Protein AF-A0A9X6S4Z1-F1 (afdb_monomer)

Foldseek 3Di:
DKDADFFQKKWWQFPVRDIDIAGQWGMWDWDQDPVRFTKIKTWHADPNDTDIDIDGPPPRGTPDMDTHTHPPD

Radius of gyration: 12.31 Å; Cα contacts (8 Å, |Δi|>4): 157; chains: 1; bounding box: 29×32×26 Å

Solvent-accessible surface area (backbone atoms only — not comparable to full-atom values): 4153 Å² tot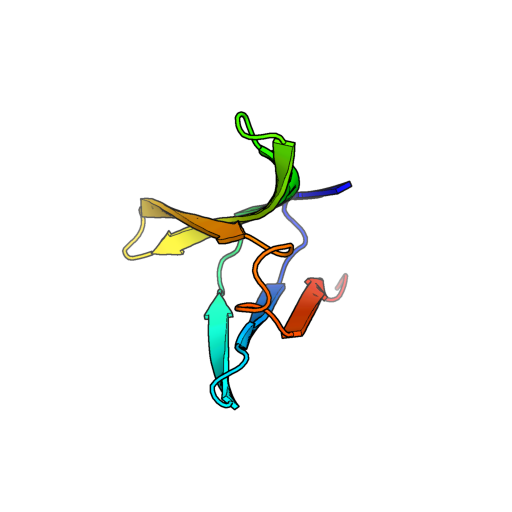al; per-residue (Å²): 89,79,49,65,76,50,45,44,32,39,41,40,34,32,62,87,74,50,74,50,77,43,51,59,29,49,33,39,33,45,47,68,44,100,86,72,42,44,29,42,39,39,33,24,53,52,96,93,37,85,42,78,51,74,45,58,54,73,74,63,50,39,73,48,70,49,81,40,59,52,76,85,127

pLDDT: mean 91.09, std 7.33, range [54.59, 97.56]

Organism: NCBI:txid1624

Sequence (73 aa):
MLHEGNVEKVIVYLNNGNTVTFTGVSSVSEHTNERGALALEINYLKDDEISKTTFILTNNNVVYYTIIYKKNA

Secondary structure (DSSP, 8-state):
-EEES-EEEEEEEETTS-EEEEESEEEEEEEE-TTS-EEEEEEEEETTEEEEEEEESSSSSEEEEEEEEPP--

Structure (mmCIF, N/CA/C/O backbone):
data_AF-A0A9X6S4Z1-F1
#
_entry.id   AF-A0A9X6S4Z1-F1
#
loop_
_atom_site.group_PDB
_atom_site.id
_atom_site.type_symbol
_atom_site.label_atom_id
_atom_site.label_alt_id
_atom_site.label_comp_id
_atom_site.label_asym_id
_atom_site.label_entity_id
_atom_site.label_seq_id
_atom_site.pdbx_PDB_ins_code
_atom_site.Cartn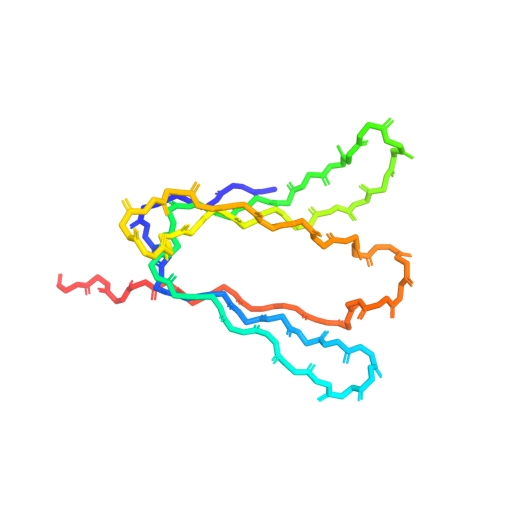_x
_atom_site.Cartn_y
_atom_site.Cartn_z
_atom_site.occupancy
_atom_site.B_iso_or_equiv
_atom_site.auth_seq_id
_atom_site.auth_comp_id
_atom_site.auth_asym_id
_atom_site.auth_atom_id
_atom_site.pdbx_PDB_model_num
ATOM 1 N N . MET A 1 1 ? -0.853 3.065 -12.151 1.00 74.94 1 MET A N 1
ATOM 2 C CA . MET A 1 1 ? -1.880 4.097 -11.868 1.00 74.94 1 MET A CA 1
ATOM 3 C C . MET A 1 1 ? -1.371 4.976 -10.732 1.00 74.94 1 MET A C 1
ATOM 5 O O . MET A 1 1 ? -0.744 4.423 -9.841 1.00 74.94 1 MET A O 1
ATOM 9 N N . LEU A 1 2 ? -1.552 6.300 -10.775 1.00 82.06 2 LEU A N 1
ATOM 10 C CA . LEU A 1 2 ? -1.034 7.245 -9.769 1.00 82.06 2 LEU A CA 1
ATOM 11 C C . LEU A 1 2 ? -2.197 7.915 -9.020 1.00 82.06 2 LEU A C 1
ATOM 13 O O . LEU A 1 2 ? -3.167 8.331 -9.650 1.00 82.06 2 LEU A O 1
ATOM 17 N N . HIS A 1 3 ? -2.080 8.039 -7.697 1.00 82.38 3 HIS A N 1
ATOM 18 C CA . HIS A 1 3 ? -3.050 8.703 -6.827 1.00 82.38 3 HIS A CA 1
ATOM 19 C C . HIS A 1 3 ? -2.319 9.671 -5.887 1.00 82.38 3 HIS A C 1
ATOM 21 O O . HIS A 1 3 ? -1.551 9.231 -5.033 1.00 82.38 3 HIS A O 1
ATOM 27 N N . GLU A 1 4 ? -2.556 10.977 -6.024 1.00 79.94 4 GLU A N 1
ATOM 28 C CA . GLU A 1 4 ? -1.845 12.027 -5.274 1.00 79.94 4 GLU A CA 1
ATOM 29 C C . GLU A 1 4 ? -2.802 12.908 -4.469 1.00 79.94 4 GLU A C 1
ATOM 31 O O . GLU A 1 4 ? -3.925 13.174 -4.903 1.00 79.94 4 GLU A O 1
ATOM 36 N N . GLY A 1 5 ? -2.360 13.366 -3.292 1.00 73.12 5 GLY A N 1
ATOM 37 C CA . GLY A 1 5 ? -2.991 14.427 -2.487 1.00 73.12 5 GLY A CA 1
ATOM 38 C C . GLY A 1 5 ? -4.337 14.093 -1.820 1.00 73.12 5 GLY A C 1
ATOM 39 O O . GLY A 1 5 ? -4.637 14.613 -0.738 1.00 73.12 5 GLY A O 1
ATOM 40 N N . ASN A 1 6 ? -5.126 13.188 -2.405 1.00 85.50 6 ASN A N 1
ATOM 41 C CA . ASN A 1 6 ? -6.462 12.811 -1.939 1.00 85.50 6 ASN A CA 1
ATOM 42 C C . ASN A 1 6 ? -6.526 11.432 -1.257 1.00 85.50 6 ASN A C 1
ATOM 44 O O . ASN A 1 6 ? -7.602 10.873 -1.061 1.00 85.50 6 ASN A O 1
ATOM 48 N N . VAL A 1 7 ? -5.378 10.855 -0.905 1.00 92.69 7 VAL A N 1
ATOM 49 C CA . VAL A 1 7 ? -5.310 9.558 -0.223 1.00 92.69 7 VAL A CA 1
ATO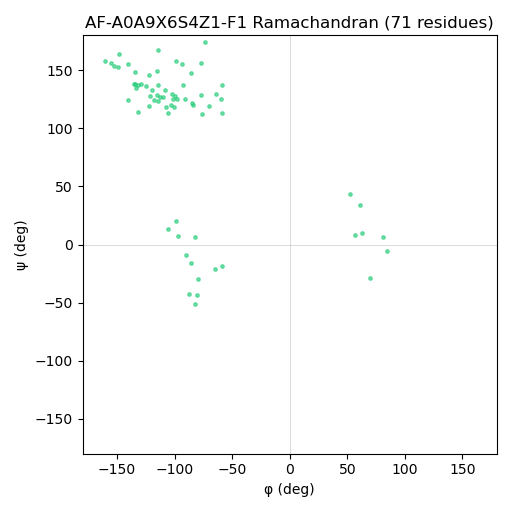M 50 C C . VAL A 1 7 ? -5.325 9.786 1.287 1.00 92.69 7 VAL A C 1
ATOM 52 O O . VAL A 1 7 ? -4.530 10.556 1.820 1.00 92.69 7 VAL A O 1
ATOM 55 N N . GLU A 1 8 ? -6.261 9.150 1.984 1.00 93.38 8 GLU A N 1
ATOM 56 C CA . GLU A 1 8 ? -6.349 9.171 3.447 1.00 93.38 8 GLU A CA 1
ATOM 57 C C . GLU A 1 8 ? -5.388 8.142 4.047 1.00 93.38 8 GLU A C 1
ATOM 59 O O . GLU A 1 8 ? -4.566 8.464 4.909 1.00 93.38 8 GLU A O 1
ATOM 64 N N . LYS A 1 9 ? -5.477 6.900 3.560 1.00 95.19 9 LYS A N 1
ATOM 65 C CA . LYS A 1 9 ? -4.612 5.799 3.976 1.00 95.19 9 LYS A CA 1
ATOM 66 C C . LYS A 1 9 ? -4.507 4.715 2.912 1.00 95.19 9 LYS A C 1
ATOM 68 O O . LYS A 1 9 ? -5.412 4.534 2.097 1.00 95.19 9 LYS A O 1
ATOM 73 N N . VAL A 1 10 ? -3.419 3.958 2.971 1.00 96.88 10 VAL A N 1
ATOM 74 C CA . VAL A 1 10 ? -3.209 2.742 2.176 1.00 96.88 10 VAL A CA 1
ATOM 75 C C . VAL A 1 10 ? -3.035 1.568 3.125 1.00 96.88 10 VAL A C 1
ATOM 77 O O . VAL A 1 10 ? -2.291 1.660 4.101 1.00 96.88 10 VAL A O 1
ATOM 80 N N . ILE A 1 11 ? -3.729 0.468 2.849 1.00 97.56 11 ILE A N 1
ATOM 81 C CA . ILE A 1 11 ? -3.655 -0.765 3.635 1.00 97.56 11 ILE A CA 1
ATOM 82 C C . ILE A 1 11 ? -3.118 -1.870 2.729 1.00 97.56 11 ILE A C 1
ATOM 84 O O . ILE A 1 11 ? -3.693 -2.119 1.672 1.00 97.56 11 ILE A O 1
ATOM 88 N N . VAL A 1 12 ? -2.034 -2.527 3.138 1.00 97.44 12 VAL A N 1
ATOM 89 C CA . VAL A 1 12 ? -1.391 -3.629 2.409 1.00 97.44 12 VAL A CA 1
ATOM 90 C C . VAL A 1 12 ? -1.530 -4.913 3.220 1.00 97.44 12 VAL A C 1
ATOM 92 O O . VAL A 1 12 ? -1.104 -4.969 4.374 1.00 97.44 12 VAL A O 1
ATOM 95 N N . TYR A 1 13 ? -2.109 -5.944 2.611 1.00 96.44 13 TYR A N 1
ATOM 96 C CA . TYR A 1 13 ? -2.337 -7.257 3.209 1.00 96.44 13 TYR A CA 1
ATOM 97 C C . TYR A 1 13 ? -1.268 -8.230 2.718 1.00 96.44 13 TYR A C 1
ATOM 99 O O . TYR A 1 13 ? -1.145 -8.487 1.516 1.00 96.44 13 TYR A O 1
ATOM 107 N N . LEU A 1 14 ? -0.484 -8.758 3.652 1.00 95.44 14 LEU A N 1
ATOM 108 C CA . LEU A 1 14 ? 0.635 -9.647 3.371 1.00 95.44 14 LEU A CA 1
ATOM 109 C C . LEU A 1 14 ? 0.210 -11.116 3.450 1.00 95.44 14 LEU A C 1
ATOM 111 O O . LEU A 1 14 ? -0.731 -11.485 4.153 1.00 95.44 14 LEU A O 1
ATOM 115 N N . ASN A 1 15 ? 0.938 -11.978 2.746 1.00 94.00 15 ASN A N 1
ATOM 116 C CA . ASN A 1 15 ? 0.652 -13.415 2.670 1.00 94.00 15 ASN A CA 1
ATOM 117 C C . ASN A 1 15 ? 0.801 -14.170 3.998 1.00 94.00 15 ASN A C 1
ATOM 119 O O . ASN A 1 15 ? 0.209 -15.231 4.170 1.00 94.00 15 ASN A O 1
ATOM 123 N N . ASN A 1 16 ? 1.549 -13.616 4.949 1.00 93.88 16 ASN A N 1
ATOM 124 C CA . ASN A 1 16 ? 1.701 -14.153 6.299 1.00 93.88 16 ASN A CA 1
ATOM 125 C C . ASN A 1 16 ? 0.548 -13.760 7.242 1.00 93.88 16 ASN A C 1
ATOM 127 O O . ASN A 1 16 ? 0.630 -14.025 8.438 1.00 93.88 16 ASN A O 1
ATOM 131 N N . GLY A 1 17 ? -0.501 -13.110 6.728 1.00 92.69 17 GLY A N 1
ATOM 132 C CA . GLY A 1 17 ? -1.652 -12.646 7.504 1.00 92.69 17 GLY A CA 1
ATOM 133 C C . GLY A 1 17 ? -1.456 -11.282 8.171 1.00 92.69 17 GLY A C 1
ATOM 134 O O . GLY A 1 17 ? -2.410 -10.740 8.728 1.00 92.69 17 GLY A O 1
ATOM 135 N N . ASN A 1 18 ? -0.259 -10.688 8.093 1.00 95.75 18 ASN A N 1
ATOM 136 C CA . ASN A 1 18 ? -0.020 -9.350 8.627 1.00 95.75 18 ASN A CA 1
ATOM 137 C C . ASN A 1 18 ? -0.585 -8.267 7.707 1.00 95.75 18 ASN A C 1
ATOM 139 O O . ASN A 1 18 ? -0.718 -8.435 6.495 1.00 95.75 18 ASN A O 1
ATOM 143 N N . THR A 1 19 ? -0.871 -7.112 8.300 1.00 96.19 19 THR A N 1
ATOM 144 C CA . THR A 1 19 ? -1.343 -5.928 7.582 1.00 96.19 19 THR A CA 1
ATOM 145 C C . THR A 1 19 ? -0.435 -4.746 7.889 1.00 96.19 19 THR A C 1
ATOM 147 O O . THR A 1 19 ? -0.080 -4.522 9.046 1.00 96.19 19 THR A O 1
ATOM 150 N N . VAL A 1 20 ? -0.080 -3.973 6.865 1.00 96.25 20 VAL A N 1
ATOM 151 C CA . VAL A 1 20 ? 0.665 -2.716 7.004 1.00 96.25 20 VAL A CA 1
ATOM 152 C C . VAL A 1 20 ? -0.252 -1.568 6.608 1.00 96.25 20 VAL A C 1
ATOM 154 O O . VAL A 1 20 ? -0.850 -1.595 5.536 1.00 96.25 20 VAL A O 1
ATOM 157 N N . THR A 1 21 ? -0.384 -0.568 7.478 1.00 96.88 21 THR A N 1
ATOM 158 C CA . THR A 1 21 ? -1.215 0.616 7.222 1.00 96.88 21 THR A CA 1
ATOM 159 C C . THR A 1 21 ? -0.340 1.856 7.144 1.00 96.88 21 THR A C 1
ATOM 161 O O . THR A 1 21 ? 0.441 2.121 8.053 1.00 96.88 21 THR A O 1
ATOM 164 N N . PHE A 1 22 ? -0.509 2.624 6.073 1.00 96.31 22 PHE A N 1
ATOM 165 C CA . PHE A 1 22 ? 0.144 3.908 5.846 1.00 96.31 22 PHE A CA 1
ATOM 166 C C . PHE A 1 22 ? -0.894 5.022 5.942 1.00 96.31 22 PHE A C 1
ATOM 168 O O . PHE A 1 22 ? -1.912 4.976 5.254 1.00 96.31 22 PHE A O 1
ATOM 175 N N . THR A 1 23 ? -0.628 6.024 6.772 1.00 94.12 23 THR A N 1
ATOM 176 C CA . THR A 1 23 ? -1.404 7.270 6.894 1.00 94.12 23 THR A CA 1
ATOM 177 C C . THR A 1 23 ? -0.553 8.451 6.443 1.00 94.12 23 THR A C 1
ATOM 179 O O . THR A 1 23 ? 0.655 8.304 6.278 1.00 94.12 23 THR A O 1
ATOM 182 N N . GLY A 1 24 ? -1.159 9.626 6.237 1.00 92.94 24 GLY A N 1
ATOM 183 C CA . GLY A 1 24 ? -0.404 10.794 5.760 1.00 92.94 24 GLY A CA 1
ATOM 184 C C . GLY A 1 24 ? 0.224 10.547 4.385 1.00 92.94 24 GLY A C 1
ATOM 185 O O . GLY A 1 24 ? 1.336 10.994 4.115 1.00 92.94 24 GLY A O 1
ATOM 186 N N . VAL A 1 25 ? -0.464 9.769 3.545 1.00 94.62 25 VAL A N 1
ATOM 187 C CA . VAL A 1 25 ? 0.017 9.359 2.225 1.00 94.62 25 VAL A CA 1
ATOM 188 C C . VAL A 1 25 ? 0.012 10.572 1.301 1.00 94.62 25 VAL A C 1
ATOM 190 O O . VAL A 1 25 ? -1.035 11.176 1.065 1.00 94.62 25 VAL A O 1
ATOM 193 N N . SER A 1 26 ? 1.184 10.936 0.786 1.00 93.00 26 SER A N 1
ATOM 194 C CA . SER A 1 26 ? 1.332 12.018 -0.189 1.00 93.00 26 SER A CA 1
ATOM 195 C C . SER A 1 26 ? 0.984 11.529 -1.592 1.00 93.00 26 SER A C 1
ATOM 197 O O . SER A 1 26 ? 0.234 12.190 -2.315 1.00 93.00 26 SER A O 1
ATOM 199 N N . SER A 1 27 ? 1.460 10.335 -1.947 1.00 94.56 27 SER A N 1
ATOM 200 C CA . SER A 1 27 ? 1.115 9.661 -3.192 1.00 94.56 27 SER A CA 1
ATOM 201 C C . SER A 1 27 ? 1.223 8.144 -3.081 1.00 94.56 27 SER A C 1
ATOM 203 O O . SER A 1 27 ? 1.989 7.602 -2.283 1.00 94.56 27 SER A 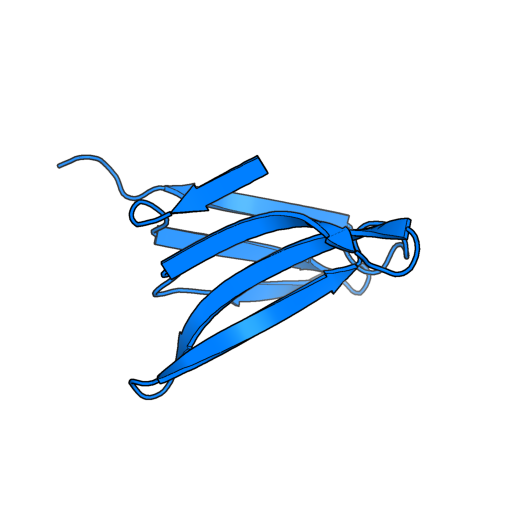O 1
ATOM 205 N N . VAL A 1 28 ? 0.455 7.446 -3.911 1.00 95.50 28 VAL A N 1
ATOM 206 C CA . VAL A 1 28 ? 0.604 6.010 -4.145 1.00 95.50 28 VAL A CA 1
ATOM 207 C C . VAL A 1 28 ? 0.571 5.744 -5.641 1.00 95.50 28 VAL A C 1
ATOM 209 O O . VAL A 1 28 ? -0.264 6.298 -6.361 1.00 95.50 28 VAL A O 1
ATOM 212 N N . SER A 1 29 ? 1.493 4.915 -6.120 1.00 94.88 29 SER A N 1
ATOM 213 C CA . SER A 1 29 ? 1.570 4.554 -7.528 1.00 94.88 29 SER A CA 1
ATOM 214 C C . SER A 1 29 ? 1.770 3.061 -7.729 1.00 94.88 29 SER A C 1
ATOM 216 O O . SER A 1 29 ? 2.574 2.420 -7.058 1.00 94.88 29 SER A O 1
ATOM 218 N N . GLU A 1 30 ? 1.052 2.522 -8.704 1.00 94.38 30 GLU 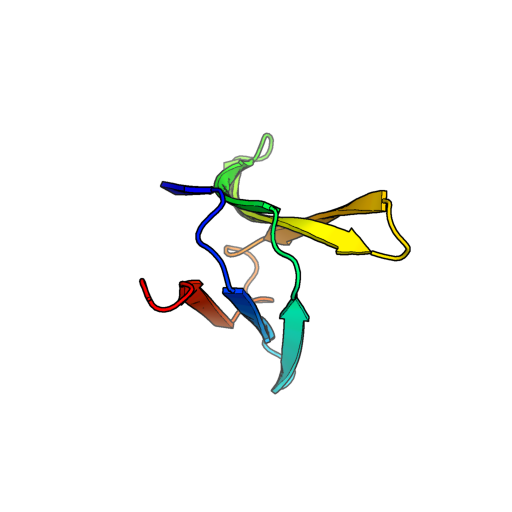A N 1
ATOM 219 C CA . GLU A 1 30 ? 1.369 1.231 -9.296 1.00 94.38 30 GLU A CA 1
ATOM 220 C C . GLU A 1 30 ? 2.153 1.431 -10.584 1.00 94.38 30 GLU A C 1
ATOM 222 O O . GLU A 1 30 ? 1.689 2.125 -11.502 1.00 94.38 30 GLU A O 1
ATOM 227 N N . HIS A 1 31 ? 3.315 0.795 -10.665 1.00 93.50 31 HIS A N 1
ATOM 228 C CA . HIS A 1 31 ? 4.173 0.834 -11.839 1.00 93.50 31 HIS A CA 1
ATOM 229 C C . HIS A 1 31 ? 4.953 -0.475 -11.999 1.00 93.50 31 HIS A C 1
ATOM 231 O O . HIS A 1 31 ? 5.056 -1.285 -11.079 1.00 93.50 31 HIS A O 1
ATOM 237 N N . THR A 1 32 ? 5.506 -0.690 -13.190 1.00 93.38 32 THR A N 1
ATOM 238 C CA . THR A 1 32 ? 6.478 -1.766 -13.414 1.00 93.38 32 THR A CA 1
ATOM 239 C C . THR A 1 32 ? 7.853 -1.240 -13.036 1.00 93.38 32 THR A C 1
ATOM 241 O O . THR A 1 32 ? 8.277 -0.215 -13.566 1.00 93.38 32 THR A O 1
ATOM 244 N N . ASN A 1 33 ? 8.530 -1.890 -12.094 1.00 88.31 33 ASN A N 1
ATOM 245 C CA . ASN A 1 33 ? 9.857 -1.464 -11.663 1.00 88.31 33 ASN A CA 1
ATOM 246 C C . ASN A 1 33 ? 10.934 -1.800 -12.712 1.00 88.31 33 ASN A C 1
ATOM 248 O O . ASN A 1 33 ? 10.683 -2.503 -13.690 1.00 88.31 33 ASN A O 1
ATOM 252 N N . GLU A 1 34 ? 12.169 -1.356 -12.473 1.00 87.31 34 GLU A N 1
ATOM 253 C CA . GLU A 1 34 ? 13.315 -1.567 -13.377 1.00 87.31 34 GLU A CA 1
ATOM 254 C C . GLU A 1 34 ? 13.634 -3.045 -13.663 1.00 87.31 34 GLU A C 1
ATOM 256 O O . GLU A 1 34 ? 14.310 -3.364 -14.637 1.00 87.31 34 GLU A O 1
ATOM 261 N N . ARG A 1 35 ? 13.144 -3.963 -12.823 1.00 86.31 35 ARG A N 1
ATOM 262 C CA . ARG A 1 35 ? 13.317 -5.415 -12.972 1.00 86.31 35 ARG A CA 1
ATOM 263 C C . ARG A 1 35 ? 12.119 -6.089 -13.651 1.00 86.31 35 ARG A C 1
ATOM 265 O O . ARG A 1 35 ? 12.071 -7.314 -13.695 1.00 86.31 35 ARG A O 1
ATOM 272 N N . GLY A 1 36 ? 11.154 -5.318 -14.156 1.00 88.75 36 GLY A N 1
ATOM 273 C CA . GLY A 1 36 ? 9.972 -5.826 -14.854 1.00 88.75 36 GLY A CA 1
ATOM 274 C C . GLY A 1 36 ? 8.846 -6.321 -13.940 1.00 88.75 36 GLY A C 1
ATOM 275 O O . GLY A 1 36 ? 7.867 -6.878 -14.428 1.00 88.75 36 GLY A O 1
ATOM 276 N N . ALA A 1 37 ? 8.954 -6.132 -12.624 1.00 91.25 37 ALA A N 1
ATOM 277 C CA . ALA A 1 37 ? 7.946 -6.572 -11.667 1.00 91.25 37 ALA A CA 1
ATOM 278 C C . ALA A 1 37 ? 6.930 -5.458 -11.377 1.00 91.25 37 ALA A C 1
ATOM 280 O O .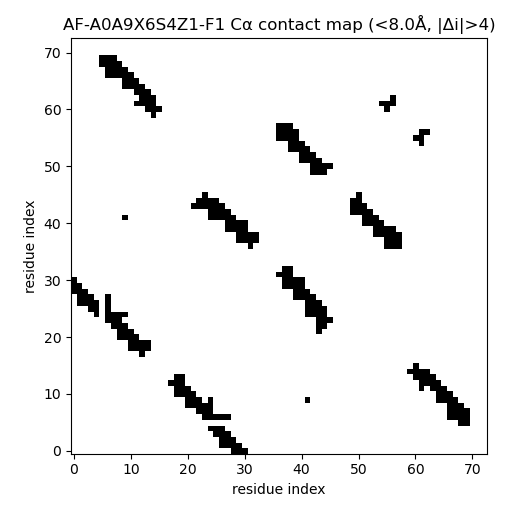 ALA A 1 37 ? 7.314 -4.311 -11.145 1.00 91.25 37 ALA A O 1
ATOM 281 N N . LEU A 1 38 ? 5.637 -5.803 -11.323 1.00 93.44 38 LEU A N 1
ATOM 282 C CA . LEU A 1 38 ? 4.607 -4.880 -10.839 1.00 93.44 38 LEU A CA 1
ATOM 283 C C . LEU A 1 38 ? 4.864 -4.560 -9.362 1.00 93.44 38 LEU A C 1
ATOM 285 O O . LEU A 1 38 ? 5.053 -5.472 -8.547 1.00 93.44 38 LEU A O 1
ATOM 289 N N . ALA A 1 39 ? 4.871 -3.273 -9.036 1.00 94.88 39 ALA A N 1
ATOM 290 C CA . ALA A 1 39 ? 5.148 -2.758 -7.709 1.00 94.88 39 ALA A CA 1
ATOM 291 C C . ALA A 1 39 ? 4.136 -1.680 -7.304 1.00 94.88 39 ALA A C 1
ATOM 293 O O . ALA A 1 39 ? 3.658 -0.917 -8.143 1.00 94.88 39 ALA A O 1
ATOM 294 N N . LEU A 1 40 ? 3.858 -1.617 -6.002 1.00 95.62 40 LEU A N 1
ATOM 295 C CA . LEU A 1 40 ? 3.111 -0.556 -5.338 1.00 95.62 40 LEU A CA 1
ATOM 296 C C . LEU A 1 40 ? 4.098 0.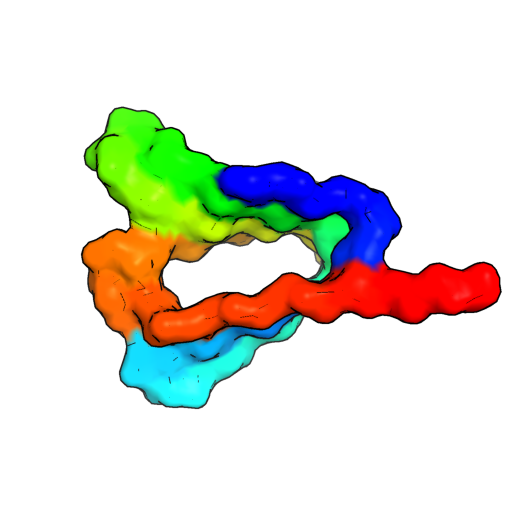308 -4.554 1.00 95.62 40 LEU A C 1
ATOM 298 O O . LEU A 1 40 ? 4.701 -0.158 -3.587 1.00 95.62 40 LEU A O 1
ATOM 302 N N . GLU A 1 41 ? 4.269 1.557 -4.962 1.00 95.94 41 GLU A N 1
ATOM 303 C CA . GLU A 1 41 ? 5.078 2.543 -4.254 1.00 95.94 41 GLU A CA 1
ATOM 304 C C . GLU A 1 41 ? 4.177 3.501 -3.483 1.00 95.94 41 GLU A C 1
ATOM 306 O O . GLU A 1 41 ? 3.233 4.059 -4.038 1.00 95.94 41 GLU A O 1
ATOM 311 N N . ILE A 1 42 ? 4.474 3.686 -2.201 1.00 96.56 42 ILE A N 1
ATOM 312 C CA . ILE A 1 42 ? 3.722 4.535 -1.283 1.00 96.56 42 ILE A CA 1
ATOM 313 C C . ILE A 1 42 ? 4.692 5.568 -0.718 1.00 96.56 42 ILE A C 1
ATOM 315 O O . ILE A 1 42 ? 5.663 5.208 -0.046 1.00 96.56 42 ILE A O 1
ATOM 319 N N . ASN A 1 43 ? 4.410 6.842 -0.970 1.00 95.88 43 ASN A N 1
ATOM 320 C CA . ASN A 1 43 ? 5.080 7.973 -0.344 1.00 95.88 43 ASN A CA 1
ATOM 321 C C . ASN A 1 43 ? 4.183 8.494 0.785 1.00 95.88 43 ASN A C 1
ATOM 323 O O . ASN A 1 43 ? 2.987 8.721 0.588 1.00 95.88 43 ASN A O 1
ATOM 327 N N . TYR A 1 44 ? 4.730 8.640 1.986 1.00 94.88 44 TYR A N 1
ATOM 328 C CA . TYR A 1 44 ? 3.960 8.969 3.185 1.00 94.88 44 TYR A CA 1
ATOM 329 C C . TYR A 1 44 ? 4.790 9.788 4.165 1.00 94.88 44 TYR A C 1
ATOM 331 O O . TYR A 1 44 ? 6.013 9.683 4.196 1.00 94.88 44 TYR A O 1
ATOM 339 N N . LEU A 1 45 ? 4.120 10.607 4.971 1.00 93.19 45 LEU A N 1
ATOM 340 C CA . LEU A 1 45 ? 4.772 11.386 6.015 1.00 93.19 45 LEU A CA 1
ATOM 341 C C . LEU A 1 45 ? 5.087 10.492 7.220 1.00 93.19 45 LEU A C 1
ATOM 343 O O . LEU A 1 45 ? 4.205 9.806 7.744 1.00 93.19 45 LEU A O 1
ATOM 347 N N . LYS A 1 46 ? 6.336 10.518 7.673 1.00 91.25 46 LYS A N 1
ATOM 348 C CA . LYS A 1 46 ? 6.798 9.850 8.887 1.00 91.25 46 LYS A CA 1
ATOM 349 C C . LYS A 1 46 ? 7.781 10.773 9.595 1.00 91.25 46 LYS A C 1
ATOM 351 O O . LYS A 1 46 ? 8.758 11.179 8.981 1.00 91.25 46 LYS A O 1
ATOM 356 N N . ASP A 1 47 ? 7.516 11.082 10.862 1.00 90.12 47 ASP A N 1
ATOM 357 C CA . ASP A 1 47 ? 8.373 11.951 11.682 1.00 90.12 47 ASP A CA 1
ATOM 358 C C . ASP A 1 47 ? 8.679 13.303 10.991 1.00 90.12 47 ASP A C 1
ATOM 360 O O . ASP A 1 47 ? 9.816 13.754 10.961 1.00 90.12 47 ASP A O 1
ATOM 364 N N . ASP A 1 48 ? 7.651 13.919 10.388 1.00 87.12 48 ASP A N 1
ATOM 365 C CA . ASP A 1 48 ? 7.713 15.160 9.589 1.00 87.12 48 ASP A CA 1
ATOM 366 C C . ASP A 1 48 ? 8.569 15.108 8.304 1.00 87.12 48 ASP A C 1
ATOM 368 O O . ASP A 1 48 ? 8.731 16.119 7.618 1.00 87.12 48 ASP A O 1
ATOM 372 N N . GLU A 1 49 ? 9.025 13.923 7.892 1.00 92.00 49 GLU A N 1
ATOM 373 C CA . GLU A 1 49 ? 9.746 13.702 6.636 1.00 92.00 49 GLU A CA 1
ATOM 374 C C . GLU A 1 49 ? 8.960 12.809 5.664 1.00 92.00 49 GLU A C 1
ATOM 376 O O . GLU A 1 49 ? 8.200 11.916 6.053 1.00 92.00 49 GLU A O 1
ATOM 381 N N . ILE A 1 50 ? 9.140 13.026 4.357 1.00 90.94 50 ILE A N 1
ATOM 382 C CA . ILE A 1 50 ? 8.555 12.147 3.336 1.00 90.94 50 ILE A CA 1
ATOM 383 C C . ILE A 1 50 ? 9.382 10.863 3.277 1.00 90.94 50 ILE A C 1
ATOM 385 O O . ILE A 1 50 ? 10.526 10.850 2.827 1.00 90.94 50 ILE A O 1
ATOM 389 N N . SER A 1 51 ? 8.763 9.767 3.697 1.00 95.75 51 SER A N 1
ATOM 390 C CA . SER A 1 51 ? 9.276 8.408 3.579 1.00 95.75 51 SER A CA 1
ATOM 391 C C . SER A 1 51 ? 8.663 7.691 2.382 1.00 95.75 51 SER A C 1
ATOM 393 O O . SER A 1 51 ? 7.572 8.022 1.913 1.00 95.75 51 SER A O 1
ATOM 395 N N . LYS A 1 52 ? 9.362 6.657 1.913 1.00 95.56 52 LYS A N 1
ATOM 396 C CA . LYS A 1 52 ? 8.942 5.831 0.784 1.00 95.56 52 LYS A CA 1
ATOM 397 C C . LYS A 1 52 ? 8.996 4.356 1.138 1.00 95.56 52 LYS A C 1
ATOM 399 O O . LYS A 1 52 ? 9.952 3.890 1.753 1.00 95.56 52 LYS A O 1
ATOM 404 N N . THR A 1 53 ? 7.989 3.599 0.724 1.00 95.62 53 THR A N 1
ATOM 405 C CA . THR A 1 53 ? 7.999 2.134 0.797 1.00 95.62 53 THR A CA 1
ATOM 406 C C . THR A 1 53 ? 7.485 1.546 -0.508 1.00 95.62 53 THR A C 1
ATOM 408 O O . THR A 1 53 ? 6.502 2.025 -1.067 1.00 95.62 53 THR A O 1
AT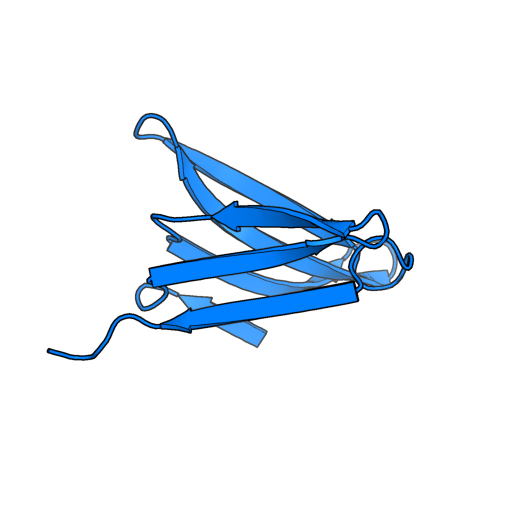OM 411 N N . THR A 1 54 ? 8.145 0.491 -0.984 1.00 94.50 54 THR A N 1
ATOM 412 C CA . THR A 1 54 ? 7.784 -0.204 -2.221 1.00 94.50 54 THR A CA 1
ATOM 413 C C . THR A 1 54 ? 7.485 -1.667 -1.928 1.00 94.50 54 THR A C 1
ATOM 415 O O . THR A 1 54 ? 8.312 -2.371 -1.348 1.00 94.50 54 THR A O 1
ATOM 418 N N . PHE A 1 55 ? 6.326 -2.140 -2.375 1.00 94.62 55 PHE A N 1
ATOM 419 C CA . PHE A 1 55 ? 5.945 -3.545 -2.329 1.00 94.62 55 PHE A CA 1
ATOM 420 C C . PHE A 1 55 ? 5.964 -4.142 -3.729 1.00 94.62 55 PHE A C 1
ATOM 422 O O . PHE A 1 55 ? 5.403 -3.569 -4.657 1.00 94.62 55 PHE A O 1
ATOM 429 N N . ILE A 1 56 ? 6.570 -5.316 -3.883 1.00 93.94 56 ILE A N 1
ATOM 430 C CA . ILE A 1 56 ? 6.490 -6.079 -5.130 1.00 93.94 56 ILE A CA 1
ATOM 431 C C . ILE A 1 56 ? 5.196 -6.890 -5.105 1.00 93.94 56 ILE A C 1
ATOM 433 O O . ILE A 1 56 ? 5.006 -7.719 -4.222 1.00 93.94 56 ILE A O 1
ATOM 437 N N . LEU A 1 57 ? 4.308 -6.656 -6.069 1.00 92.12 57 LEU A N 1
ATOM 438 C CA . LEU A 1 57 ? 2.992 -7.303 -6.128 1.00 92.12 57 LEU A CA 1
ATOM 439 C C . LEU A 1 57 ? 3.034 -8.669 -6.831 1.00 92.12 57 LEU A C 1
ATOM 441 O O . LEU A 1 57 ? 2.123 -9.473 -6.693 1.00 92.12 57 LEU A O 1
ATOM 445 N N . THR A 1 58 ? 4.105 -8.953 -7.573 1.00 86.81 58 THR A N 1
ATOM 446 C CA . THR A 1 58 ? 4.265 -10.185 -8.371 1.00 86.81 58 THR A CA 1
ATOM 447 C C . THR A 1 58 ? 4.928 -11.345 -7.628 1.00 86.81 58 THR A C 1
ATOM 449 O O . THR A 1 58 ? 4.958 -12.453 -8.151 1.00 86.81 58 THR A O 1
ATOM 452 N N . ASN A 1 59 ? 5.470 -11.135 -6.422 1.00 83.00 59 ASN A N 1
ATOM 453 C CA . ASN A 1 59 ? 6.238 -12.157 -5.695 1.00 83.00 59 ASN A CA 1
ATOM 454 C C . ASN A 1 59 ? 5.428 -12.903 -4.617 1.00 83.00 59 ASN A C 1
ATOM 456 O O . ASN A 1 59 ? 6.018 -13.477 -3.705 1.00 83.00 59 ASN A O 1
ATOM 460 N N . ASN A 1 60 ? 4.094 -12.888 -4.704 1.00 80.06 60 ASN A N 1
ATOM 461 C CA . ASN A 1 60 ? 3.159 -13.496 -3.746 1.00 80.06 60 ASN A CA 1
ATOM 462 C C . ASN A 1 60 ? 3.295 -13.016 -2.287 1.00 80.06 60 ASN A C 1
ATOM 464 O O . ASN A 1 60 ? 2.645 -13.592 -1.418 1.00 80.06 60 ASN A O 1
ATOM 468 N N . ASN A 1 61 ? 4.102 -11.989 -1.982 1.00 87.81 61 ASN A N 1
ATOM 469 C CA . ASN A 1 61 ? 4.213 -11.451 -0.620 1.00 87.81 61 ASN A CA 1
ATOM 470 C C . ASN A 1 61 ? 3.059 -10.513 -0.264 1.00 87.81 61 ASN A C 1
ATOM 472 O O . ASN A 1 61 ? 2.672 -10.443 0.901 1.00 87.81 61 ASN A O 1
ATOM 476 N N . VAL A 1 62 ? 2.497 -9.824 -1.258 1.00 92.69 62 VAL A N 1
ATOM 477 C CA . VAL A 1 62 ? 1.272 -9.034 -1.120 1.00 92.69 62 VAL A CA 1
ATOM 478 C C . VAL A 1 62 ? 0.112 -9.831 -1.696 1.00 92.69 62 VAL A C 1
ATOM 480 O O . VAL A 1 62 ? 0.160 -10.253 -2.847 1.00 92.69 62 VAL A O 1
ATOM 483 N N . VAL A 1 63 ? -0.928 -10.027 -0.891 1.00 93.38 63 VAL A N 1
ATOM 484 C CA . VAL A 1 63 ? -2.172 -10.689 -1.312 1.00 93.38 63 VAL A CA 1
ATOM 485 C C . VAL A 1 63 ? -3.128 -9.669 -1.917 1.00 93.38 63 VAL A C 1
ATOM 487 O O . VAL A 1 63 ? -3.779 -9.932 -2.922 1.00 93.38 63 VAL A O 1
ATOM 490 N N . TYR A 1 64 ? -3.223 -8.501 -1.283 1.00 93.62 64 TYR A N 1
ATOM 491 C CA . TYR A 1 64 ? -4.149 -7.442 -1.658 1.00 93.62 64 TYR A CA 1
ATOM 492 C C . TYR A 1 64 ? -3.682 -6.103 -1.081 1.00 93.62 64 TYR A C 1
ATOM 494 O O . TYR A 1 64 ? -2.958 -6.062 -0.085 1.00 93.62 64 TYR A O 1
ATOM 502 N N . TYR A 1 65 ? -4.127 -4.997 -1.668 1.00 95.38 65 TYR A N 1
ATOM 503 C CA . TYR A 1 65 ? -4.011 -3.676 -1.065 1.00 95.38 65 TYR A CA 1
ATOM 504 C C . TYR A 1 65 ? -5.283 -2.867 -1.332 1.00 95.38 65 TYR A C 1
ATOM 506 O O . TYR A 1 65 ? -6.006 -3.109 -2.297 1.00 95.38 65 TYR A O 1
ATOM 514 N N . THR A 1 66 ? -5.560 -1.891 -0.475 1.00 95.88 66 THR A N 1
ATOM 515 C CA . THR A 1 66 ? -6.685 -0.969 -0.637 1.00 95.88 66 THR A CA 1
ATOM 516 C C . THR A 1 66 ? -6.208 0.466 -0.450 1.00 95.88 66 THR A C 1
ATOM 518 O O . THR A 1 66 ? -5.426 0.758 0.459 1.00 95.88 66 THR A O 1
ATOM 521 N N . ILE A 1 67 ? -6.689 1.358 -1.315 1.00 95.12 67 ILE A N 1
ATOM 522 C CA . ILE A 1 67 ? -6.443 2.800 -1.247 1.00 95.12 67 ILE A CA 1
ATOM 523 C C . ILE A 1 67 ? -7.743 3.452 -0.789 1.00 95.12 67 ILE A C 1
ATOM 525 O O . ILE A 1 67 ? -8.768 3.341 -1.462 1.00 95.12 67 ILE A O 1
ATOM 529 N N . ILE A 1 68 ? -7.704 4.117 0.361 1.00 94.88 68 ILE A N 1
ATOM 530 C CA . ILE A 1 68 ? -8.850 4.839 0.912 1.00 94.88 68 ILE A CA 1
ATOM 531 C C . ILE A 1 68 ? -8.620 6.317 0.648 1.00 94.88 68 ILE A C 1
ATOM 533 O O . ILE A 1 68 ? -7.614 6.885 1.076 1.00 94.88 68 ILE A O 1
ATOM 537 N N . TYR A 1 69 ? -9.545 6.925 -0.086 1.00 92.62 69 TYR A N 1
ATOM 538 C CA . TYR A 1 69 ? -9.510 8.346 -0.403 1.00 92.62 69 TYR A CA 1
ATOM 539 C C . TYR A 1 69 ? -10.163 9.152 0.708 1.00 92.62 69 TYR A C 1
ATOM 541 O O . TYR A 1 69 ? -11.126 8.691 1.324 1.00 92.62 69 TYR A O 1
ATOM 549 N N . LYS A 1 70 ? -9.668 10.371 0.923 1.00 90.31 70 LYS A N 1
ATOM 550 C CA . LYS A 1 70 ? -10.319 11.311 1.833 1.00 90.31 70 LYS A CA 1
ATOM 551 C C . LYS A 1 70 ? -11.739 11.542 1.321 1.00 90.31 70 LYS A C 1
ATOM 553 O O . LYS A 1 70 ? -11.959 11.701 0.118 1.00 90.31 70 LYS A O 1
ATOM 558 N N . LYS A 1 71 ? -12.720 11.562 2.225 1.00 85.50 71 LYS A N 1
ATOM 559 C CA . LYS A 1 71 ? -14.048 12.068 1.865 1.00 85.50 71 LYS A CA 1
ATOM 560 C C . LYS A 1 71 ? -13.878 13.514 1.413 1.00 85.50 71 LYS A C 1
ATOM 562 O O . LYS A 1 71 ? -13.341 14.323 2.166 1.00 85.50 71 LYS A O 1
ATOM 567 N N . ASN A 1 72 ? -14.348 13.824 0.208 1.00 66.1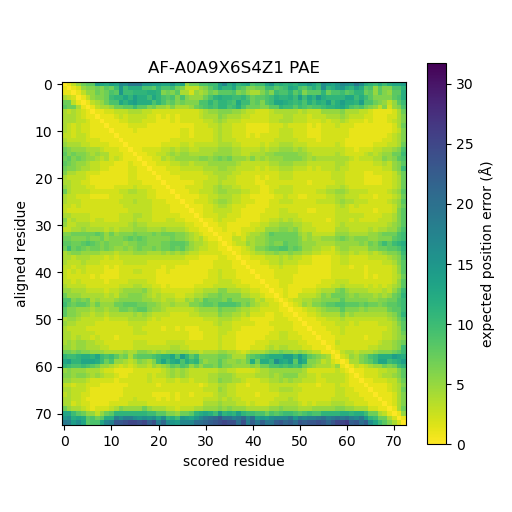2 72 ASN A N 1
ATOM 568 C CA . ASN A 1 72 ? -14.570 15.211 -0.172 1.00 66.12 72 ASN A CA 1
ATOM 569 C C . ASN A 1 72 ? -15.575 15.777 0.844 1.00 66.12 72 ASN A C 1
ATOM 571 O O . ASN A 1 72 ? -16.689 15.255 0.945 1.00 66.12 72 ASN A O 1
ATOM 575 N N . ALA A 1 73 ? -15.119 16.725 1.661 1.00 54.59 73 ALA A N 1
ATOM 576 C CA . ALA A 1 73 ? -15.965 17.492 2.567 1.00 54.59 73 ALA A CA 1
ATOM 577 C C . ALA A 1 73 ? -16.848 18.463 1.777 1.00 54.59 73 ALA A C 1
ATOM 579 O O . ALA A 1 73 ? -16.377 18.953 0.723 1.00 54.59 73 ALA A O 1
#

Mean predicted aligned error: 4.15 Å

Nearest PDB structures (foldseek):
  6ppf-assembly1_P  TM=5.616E-01  e=3.432E-02  Bacillus subtilis
  8uu4-assembly1_R  TM=5.792E-01  e=4.739E-02  Listeria innocua
  9g6k-assembly1_Lp  TM=5.352E-01  e=4.256E-02  Toxoplasma gondii
  8v9k-assembly1_R  TM=5.797E-01  e=7.285E-02  Mycolicibacterium smegmatis MC2 155
  8c90-assembly1_P  TM=6.122E-01  e=1.389E-01  Escherichia coli